Protein AF-A0A924AMS6-F1 (afdb_monomer)

Solvent-accessible surface area (backbone atoms only — not comparable to full-atom values): 10875 Å² total; per-residue (Å²): 132,87,84,86,87,83,89,81,80,93,75,84,77,82,72,80,79,76,76,78,76,74,77,78,77,77,79,70,87,72,80,85,70,83,74,60,95,78,43,66,68,59,52,52,52,50,37,70,72,77,47,61,74,66,56,48,53,51,48,51,55,50,50,58,49,48,56,52,49,52,50,50,52,54,49,51,53,47,33,52,51,30,47,59,58,54,70,73,42,93,66,91,76,76,64,60,93,51,100,47,61,60,57,20,48,37,48,31,43,54,49,52,53,51,53,52,51,54,52,50,53,51,53,52,51,52,55,49,53,51,30,61,77,67,72,46,83,76,78,78,72,83,68,65,57,64,59,57,50,50,51,50,51,53,50,51,52,51,52,32,51,52,28,48,77,71,74,42,73,75,61,90,83,127

Foldseek 3Di:
DDDDDDDDDDDPPPDPDPPDDDDPPDPPDDPPDPDDPPDPVVVLVCCVPPHDPVVSVVVVVVVVVVVVVVVVVVLVVLLVVLCVVVVPDPDDQDFDDDPDSSVSSSVSSVVVVVVVVVVVVVVVVVVVVVCVVVVHDDDDDPPPVVVVVVVVVVVLVVVLVVCVVVVHHSDPDD

Structure (mmCIF, N/CA/C/O backbone):
data_AF-A0A924AMS6-F1
#
_entry.id   AF-A0A924AMS6-F1
#
loop_
_atom_site.group_PDB
_atom_site.id
_atom_site.type_symbol
_atom_site.label_atom_id
_atom_site.label_alt_id
_atom_site.label_comp_id
_atom_site.label_asym_id
_atom_site.label_entity_id
_atom_site.label_seq_id
_atom_site.pdbx_PDB_ins_code
_atom_site.Cartn_x
_atom_site.Cartn_y
_atom_site.Cartn_z
_atom_site.occupancy
_atom_site.B_iso_or_equiv
_atom_site.auth_seq_id
_atom_site.auth_comp_id
_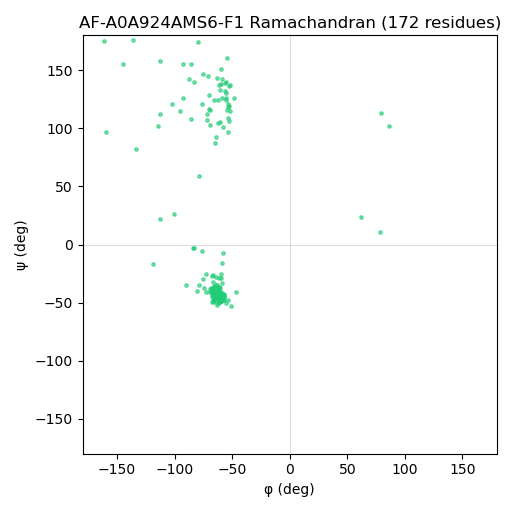atom_site.auth_asym_id
_atom_site.auth_atom_id
_atom_site.pdbx_PDB_model_num
ATOM 1 N N . TYR A 1 1 ? -85.471 -86.841 12.605 1.00 37.44 1 TYR A N 1
ATOM 2 C CA . TYR A 1 1 ? -84.231 -87.014 11.828 1.00 37.44 1 TYR A CA 1
ATOM 3 C C . TYR A 1 1 ? -83.367 -85.804 12.136 1.00 37.44 1 TYR A C 1
ATOM 5 O O . TYR A 1 1 ? -83.726 -84.721 11.713 1.00 37.44 1 TYR A O 1
ATOM 13 N N . GLY A 1 2 ? -82.494 -85.852 13.149 1.00 41.62 2 GLY A N 1
ATOM 14 C CA . GLY A 1 2 ? -81.193 -86.546 13.109 1.00 41.62 2 GLY A CA 1
ATOM 15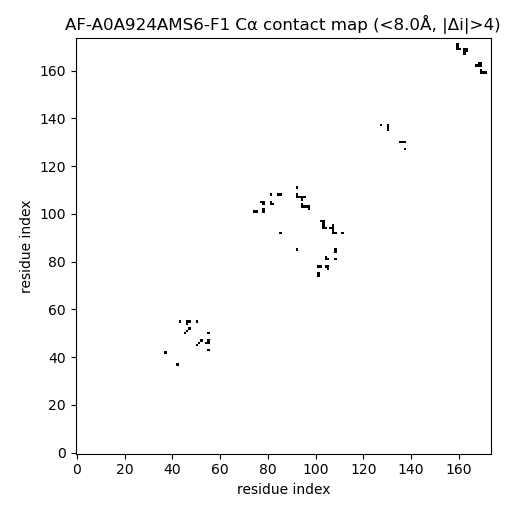 C C . GLY A 1 2 ? -80.235 -85.616 12.351 1.00 41.62 2 GLY A C 1
ATOM 16 O O . GLY A 1 2 ? -80.527 -85.317 11.208 1.00 41.62 2 GLY A O 1
ATOM 17 N N . GLU A 1 3 ? -79.188 -85.014 12.912 1.00 42.88 3 GLU A N 1
ATOM 18 C CA . GLU A 1 3 ? -78.088 -85.598 13.679 1.00 42.88 3 GLU A CA 1
ATOM 19 C C . GLU A 1 3 ? -77.340 -84.543 14.530 1.00 42.88 3 GLU A C 1
ATOM 21 O O . GLU A 1 3 ? -77.641 -83.354 14.532 1.00 42.88 3 GLU A O 1
ATOM 26 N N . ARG A 1 4 ? -76.394 -85.064 15.312 1.00 47.81 4 ARG A N 1
ATOM 27 C CA . ARG A 1 4 ? -75.643 -84.520 16.450 1.00 47.81 4 ARG A CA 1
ATOM 28 C C . ARG A 1 4 ? -74.462 -83.587 16.080 1.00 47.81 4 ARG A C 1
ATOM 30 O O . ARG A 1 4 ? -74.147 -83.435 14.906 1.00 47.81 4 ARG A O 1
ATOM 37 N N . PRO A 1 5 ? -73.813 -82.958 17.089 1.00 59.06 5 PRO A N 1
ATOM 38 C CA . PRO A 1 5 ? -73.007 -81.745 16.948 1.00 59.06 5 PRO A CA 1
ATOM 39 C C . PRO A 1 5 ? -71.514 -82.016 16.711 1.00 59.06 5 PRO A C 1
ATOM 41 O O . PRO A 1 5 ? -70.973 -83.032 17.142 1.00 59.06 5 PRO A O 1
ATOM 44 N N . SER A 1 6 ? -70.832 -81.048 16.093 1.00 56.09 6 SER A N 1
ATOM 45 C CA . SER A 1 6 ? -69.382 -81.052 15.863 1.00 56.09 6 SER A CA 1
ATOM 46 C C . SER A 1 6 ? -68.717 -79.918 16.647 1.00 56.09 6 SER A C 1
ATOM 48 O O . SER A 1 6 ? -68.733 -78.760 16.232 1.00 56.09 6 SER A O 1
ATOM 50 N N . GLN A 1 7 ? -68.109 -80.285 17.774 1.00 51.34 7 GLN A N 1
ATOM 51 C CA . GLN A 1 7 ? -67.113 -79.496 18.498 1.00 51.34 7 GLN A CA 1
ATOM 52 C C . GLN A 1 7 ? -65.878 -79.248 17.617 1.00 51.34 7 GLN A C 1
ATOM 54 O O . GLN A 1 7 ? -65.380 -80.188 17.006 1.00 51.34 7 GLN A O 1
ATOM 59 N N . ARG A 1 8 ? -65.346 -78.022 17.622 1.00 47.28 8 ARG A N 1
ATOM 60 C CA . ARG A 1 8 ? -63.925 -77.684 17.385 1.00 47.28 8 ARG A CA 1
ATOM 61 C C . ARG A 1 8 ? -63.707 -76.286 17.978 1.00 47.28 8 ARG A C 1
ATOM 63 O O . ARG A 1 8 ? -64.270 -75.322 17.482 1.00 47.28 8 ARG A O 1
ATOM 70 N N . ALA A 1 9 ? -63.204 -76.217 19.205 1.00 50.56 9 ALA A N 1
ATOM 71 C CA . ALA A 1 9 ? -61.784 -76.230 19.568 1.00 50.56 9 ALA A CA 1
ATOM 72 C C . ALA A 1 9 ? -61.195 -74.814 19.516 1.00 50.56 9 ALA A C 1
ATOM 74 O O . ALA A 1 9 ? -60.887 -74.278 18.453 1.00 50.56 9 ALA A O 1
ATOM 75 N N . ASP A 1 10 ? -61.066 -74.252 20.716 1.00 52.09 10 ASP A N 1
ATOM 76 C CA . ASP A 1 10 ? -60.328 -73.046 21.046 1.00 52.09 10 ASP A CA 1
ATOM 77 C C . ASP A 1 10 ? -58.879 -73.130 20.559 1.00 52.09 10 ASP A C 1
ATOM 79 O O . ASP A 1 10 ? -58.096 -73.961 21.015 1.00 52.09 10 ASP A O 1
ATOM 83 N N . HIS A 1 11 ? -58.490 -72.195 19.697 1.00 52.34 11 HIS A N 1
ATOM 84 C CA . HIS A 1 11 ? -57.099 -71.781 19.567 1.00 52.34 11 HIS A CA 1
ATOM 85 C C . HIS A 1 11 ? -57.040 -70.257 19.551 1.00 52.34 11 HIS A C 1
ATOM 87 O O . HIS A 1 11 ? -56.964 -69.611 18.506 1.00 52.34 11 HIS A O 1
ATOM 93 N N . ALA A 1 12 ? -57.064 -69.686 20.757 1.00 48.91 12 ALA A N 1
ATOM 94 C CA . ALA A 1 12 ? -56.583 -68.341 21.013 1.00 48.91 12 ALA A CA 1
ATOM 95 C C . ALA A 1 12 ? -55.108 -68.269 20.588 1.00 48.91 12 ALA A C 1
ATOM 97 O O . ALA A 1 12 ? -54.210 -68.766 21.269 1.00 48.91 12 ALA A O 1
ATOM 98 N N . GLN A 1 13 ? -54.860 -67.692 19.414 1.00 53.28 13 GLN A N 1
ATOM 99 C CA . GLN A 1 13 ? -53.516 -67.390 18.951 1.00 53.28 13 GLN A CA 1
ATOM 100 C C . GLN A 1 13 ? -52.941 -66.267 19.816 1.00 53.28 13 GLN A C 1
ATOM 102 O O . GLN A 1 13 ? -53.272 -65.092 19.659 1.00 53.28 13 GLN A O 1
ATOM 107 N N . ASN A 1 14 ? -52.065 -66.667 20.734 1.00 48.16 14 ASN A N 1
ATOM 108 C CA . ASN A 1 14 ? -51.117 -65.819 21.441 1.00 48.16 14 ASN A CA 1
ATOM 109 C C . ASN A 1 14 ? -50.292 -65.023 20.414 1.00 48.16 14 ASN A C 1
ATOM 111 O O . ASN A 1 14 ? -49.321 -65.529 19.849 1.00 48.16 14 ASN A O 1
ATOM 115 N N . ARG A 1 15 ? -50.685 -63.775 20.141 1.00 50.09 15 ARG A N 1
ATOM 116 C CA . ARG A 1 15 ? -49.828 -62.816 19.437 1.00 50.09 15 ARG A CA 1
ATOM 117 C C . ARG A 1 15 ? -48.781 -62.303 20.429 1.00 50.09 15 ARG A C 1
ATOM 119 O O . ARG A 1 15 ? -49.174 -61.715 21.436 1.00 50.09 15 ARG A O 1
ATOM 126 N N . PRO A 1 16 ? -47.473 -62.473 20.171 1.00 53.12 16 PRO A N 1
ATOM 127 C CA . PRO A 1 16 ? -46.460 -61.800 20.966 1.00 53.12 16 PRO A CA 1
ATOM 128 C C . PRO A 1 16 ? -46.628 -60.288 20.787 1.00 53.12 16 PRO A C 1
ATOM 130 O O . PRO A 1 16 ? -46.635 -59.774 19.666 1.00 53.12 16 PRO A O 1
ATOM 133 N N . VAL A 1 17 ? -46.797 -59.586 21.906 1.00 55.66 17 VAL A N 1
ATOM 134 C CA . VAL A 1 17 ? -46.742 -58.127 21.973 1.00 55.66 17 VAL A CA 1
ATOM 135 C C . VAL A 1 17 ? -45.344 -57.725 21.514 1.00 55.66 17 VAL A C 1
ATOM 137 O O . VAL A 1 17 ? -44.363 -57.939 22.225 1.00 55.66 17 VAL A O 1
ATOM 140 N N . VAL A 1 18 ? -45.241 -57.196 20.295 1.00 56.94 18 VAL A N 1
ATOM 141 C CA . VAL A 1 18 ? -44.021 -56.555 19.806 1.00 56.94 18 VAL A CA 1
ATOM 142 C C . VAL A 1 18 ? -43.787 -55.360 20.719 1.00 56.94 18 VAL A C 1
ATOM 144 O O . VAL A 1 18 ? -44.515 -54.370 20.652 1.00 56.94 18 VAL A O 1
ATOM 147 N N . ALA A 1 19 ? -42.816 -55.493 21.622 1.00 56.16 19 ALA A N 1
ATOM 148 C CA . ALA A 1 19 ? -42.325 -54.397 22.434 1.00 56.16 19 ALA A CA 1
ATOM 149 C C . ALA A 1 19 ? -41.967 -53.247 21.486 1.00 56.16 19 ALA A C 1
ATOM 151 O O . ALA A 1 19 ? -41.104 -53.398 20.618 1.00 56.16 19 ALA A O 1
ATOM 152 N N . GLY A 1 20 ? -42.698 -52.137 21.602 1.00 49.41 20 GLY A N 1
ATOM 153 C CA . GLY A 1 20 ? -42.474 -50.950 20.793 1.00 49.41 20 GLY A CA 1
ATOM 154 C C . GLY A 1 20 ? -41.016 -50.533 20.912 1.00 49.41 20 GLY A C 1
ATOM 155 O O . GLY A 1 20 ? -40.535 -50.250 22.009 1.00 49.41 20 GLY A O 1
ATOM 156 N N . ALA A 1 21 ? -40.308 -50.537 19.783 1.00 55.88 21 ALA A N 1
ATOM 157 C CA . ALA A 1 21 ? -38.982 -49.958 19.698 1.00 55.88 21 ALA A CA 1
ATOM 158 C C . ALA A 1 21 ? -39.074 -48.502 20.169 1.00 55.88 21 ALA A C 1
ATOM 160 O O . ALA A 1 21 ? -39.892 -47.732 19.661 1.00 55.88 21 ALA A O 1
ATOM 161 N N . ALA A 1 22 ? -38.267 -48.151 21.171 1.00 60.28 22 ALA A N 1
ATOM 162 C CA . ALA A 1 22 ? -38.152 -46.780 21.637 1.00 60.28 22 ALA A CA 1
ATOM 163 C C . ALA A 1 22 ? -37.855 -45.859 20.436 1.00 60.28 22 ALA A C 1
ATOM 165 O O . ALA A 1 22 ? -37.052 -46.239 19.575 1.00 60.28 22 ALA A O 1
ATOM 166 N N . PRO A 1 23 ? -38.492 -44.677 20.345 1.00 64.50 23 PRO A N 1
ATOM 167 C CA . PRO A 1 23 ? -38.196 -43.733 19.277 1.00 64.50 23 PRO A CA 1
ATOM 168 C C . PRO A 1 23 ? -36.690 -43.426 19.276 1.00 64.50 23 PRO A C 1
ATOM 170 O O . PRO A 1 23 ? -36.098 -43.312 20.356 1.00 64.50 23 PRO A O 1
ATOM 173 N N . PRO A 1 24 ? -36.049 -43.321 18.097 1.00 67.00 24 PRO A N 1
ATOM 174 C CA . PRO A 1 24 ? -34.634 -42.991 18.026 1.00 67.00 24 PRO A CA 1
ATOM 175 C C . PRO A 1 24 ? -34.401 -41.677 18.771 1.00 67.00 24 PRO A C 1
ATOM 177 O O . PRO A 1 24 ? -35.135 -40.708 18.570 1.00 67.00 24 PRO A O 1
ATOM 180 N N . ALA A 1 25 ? -33.404 -41.677 19.658 1.00 69.06 25 ALA A N 1
ATOM 181 C CA . ALA A 1 25 ? -33.028 -40.509 20.436 1.00 69.06 25 ALA A CA 1
ATOM 182 C C . ALA A 1 25 ? -32.903 -39.292 19.512 1.00 69.06 25 ALA A C 1
ATOM 184 O O . ALA A 1 25 ? -32.194 -39.346 18.503 1.00 69.06 25 ALA A O 1
ATOM 185 N N . THR A 1 26 ? -33.611 -38.214 19.849 1.00 66.62 26 THR A N 1
ATOM 186 C CA . THR A 1 26 ? -33.550 -36.954 19.112 1.00 66.62 26 THR A CA 1
ATOM 187 C C . THR A 1 26 ? -32.082 -36.538 19.005 1.00 66.62 26 THR A C 1
ATOM 189 O O . THR A 1 26 ? -31.443 -36.362 20.048 1.00 66.62 26 THR A O 1
ATOM 192 N N . PRO A 1 27 ? -31.507 -36.413 17.794 1.00 67.94 27 PRO A N 1
ATOM 193 C CA . PRO A 1 27 ? -30.141 -35.942 17.664 1.00 67.94 27 PRO A CA 1
ATOM 194 C C . PRO A 1 27 ? -30.067 -34.555 18.303 1.00 67.94 27 PRO A C 1
ATOM 196 O O . PRO A 1 27 ? -30.880 -33.679 18.000 1.00 67.94 27 PRO A O 1
ATOM 199 N N . GLY A 1 28 ? -29.132 -34.386 19.242 1.00 73.38 28 GLY A N 1
ATOM 200 C CA . GLY A 1 28 ? -28.900 -33.105 19.903 1.00 73.38 28 GLY A CA 1
ATOM 201 C C . GLY A 1 28 ? -28.649 -31.989 18.880 1.00 73.38 28 GLY A C 1
ATOM 202 O O . GLY A 1 28 ? -28.316 -32.278 17.726 1.00 73.38 28 GLY A O 1
ATOM 203 N N . PRO A 1 29 ? -28.812 -30.714 19.274 1.00 68.31 29 PRO A N 1
ATOM 204 C CA . PRO A 1 29 ? -28.631 -29.592 18.365 1.00 68.31 29 PRO A CA 1
ATOM 205 C C . PRO A 1 29 ? -27.250 -29.682 17.713 1.00 68.31 29 PRO A C 1
ATOM 207 O O . PRO A 1 29 ? -26.220 -29.624 18.387 1.00 68.31 29 PRO A O 1
ATOM 210 N N . LEU A 1 30 ? -27.239 -29.870 16.391 1.00 59.56 30 LEU A N 1
ATOM 211 C CA . LEU A 1 30 ? -26.004 -29.874 15.622 1.00 59.56 30 LEU A CA 1
ATOM 212 C C . LEU A 1 30 ? -25.328 -28.509 15.813 1.00 59.56 30 LEU A C 1
ATOM 214 O O . LEU A 1 30 ? -26.019 -27.485 15.796 1.00 59.56 30 LEU A O 1
ATOM 218 N N . PRO A 1 31 ? -23.997 -28.460 16.000 1.00 65.12 31 PRO A N 1
ATOM 219 C CA . PRO A 1 31 ? -23.301 -27.192 16.128 1.00 65.12 31 PRO A CA 1
ATOM 220 C C . PRO A 1 31 ? -23.608 -26.340 14.897 1.00 65.12 31 PRO A C 1
ATOM 222 O O . PRO A 1 31 ? -23.431 -26.791 13.763 1.00 65.12 31 PRO A O 1
ATOM 225 N N . PHE A 1 32 ? -24.085 -25.114 15.124 1.00 46.94 32 PHE A N 1
ATOM 2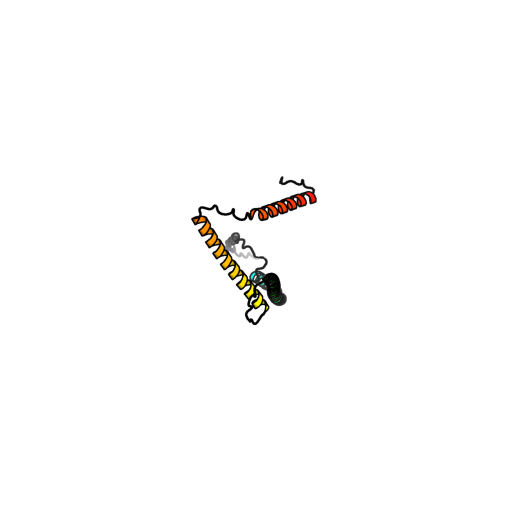26 C CA . PHE A 1 32 ? -24.366 -24.148 14.068 1.00 46.94 32 PHE A CA 1
ATOM 227 C C . PHE A 1 32 ? -23.038 -23.779 13.395 1.00 46.94 32 PHE A C 1
ATOM 229 O O . PHE A 1 32 ? -22.331 -22.853 13.796 1.00 46.94 32 PHE A O 1
ATOM 236 N N . ARG A 1 33 ? -22.637 -24.557 12.389 1.00 54.44 33 ARG A N 1
ATOM 237 C CA . ARG A 1 33 ? -21.469 -24.242 11.577 1.00 54.44 33 ARG A CA 1
ATOM 238 C C . ARG A 1 33 ? -21.867 -23.054 10.718 1.00 54.44 33 ARG A C 1
ATOM 240 O O . ARG A 1 33 ? -22.731 -23.184 9.858 1.00 54.44 33 ARG A O 1
ATOM 247 N N . ARG A 1 34 ? -21.263 -21.888 10.972 1.00 48.06 34 ARG A N 1
ATOM 248 C CA . ARG A 1 34 ? -21.404 -20.716 10.098 1.00 48.06 34 ARG A CA 1
ATOM 249 C C . ARG A 1 34 ? -21.045 -21.154 8.679 1.00 48.06 34 ARG A C 1
ATOM 251 O O . ARG A 1 34 ? -19.877 -21.414 8.394 1.00 48.06 34 ARG A O 1
ATOM 258 N N . LEU A 1 35 ? -22.052 -21.287 7.823 1.00 49.44 35 LEU A N 1
ATOM 259 C CA . LEU A 1 35 ? -21.846 -21.553 6.409 1.00 49.44 35 LEU A CA 1
ATOM 260 C C . LEU A 1 35 ? -21.270 -20.267 5.824 1.00 49.44 35 LEU A C 1
ATOM 262 O O . LEU A 1 35 ? -21.895 -19.208 5.908 1.00 49.44 35 LEU A O 1
ATOM 266 N N . ALA A 1 36 ? -20.043 -20.333 5.313 1.00 55.28 36 ALA A N 1
ATOM 267 C CA . ALA A 1 36 ? -19.522 -19.231 4.529 1.00 55.28 36 ALA A CA 1
ATOM 268 C C . ALA A 1 36 ? -20.382 -19.158 3.255 1.00 55.28 36 ALA A C 1
ATOM 270 O O . ALA A 1 36 ? -20.492 -20.174 2.567 1.00 55.28 36 ALA A O 1
ATOM 271 N N . PRO A 1 37 ? -21.000 -18.007 2.937 1.00 52.03 37 PRO A N 1
ATOM 272 C CA . PRO A 1 37 ? -21.883 -17.880 1.774 1.00 52.03 37 PRO A CA 1
ATOM 273 C C . PRO A 1 37 ? -21.184 -18.205 0.442 1.00 52.03 37 PRO A C 1
ATOM 275 O O . PRO A 1 37 ? -21.855 -18.488 -0.542 1.00 52.03 37 PRO A O 1
ATOM 278 N N . ASP A 1 38 ? -19.847 -18.237 0.441 1.00 60.62 38 ASP A N 1
ATOM 279 C CA . ASP A 1 38 ? -19.001 -18.524 -0.715 1.00 60.62 38 ASP A CA 1
ATOM 280 C C . ASP A 1 38 ? -18.228 -19.858 -0.600 1.00 60.62 38 ASP A C 1
ATOM 282 O O . ASP A 1 38 ? -17.177 -19.991 -1.223 1.00 60.62 38 ASP A O 1
ATOM 286 N N . ASP A 1 39 ? -18.660 -20.832 0.214 1.00 72.94 39 ASP A N 1
ATOM 287 C CA . ASP A 1 39 ? -17.969 -22.132 0.292 1.00 72.94 39 ASP A CA 1
ATOM 288 C C . ASP A 1 39 ? -18.220 -22.965 -0.986 1.00 72.94 39 ASP A C 1
ATOM 290 O O . ASP A 1 39 ? -19.318 -23.506 -1.166 1.00 72.94 39 ASP A O 1
ATOM 294 N N . PRO A 1 40 ? -17.219 -23.120 -1.878 1.00 69.75 40 PRO A N 1
ATOM 295 C CA . PRO A 1 40 ? -17.415 -23.808 -3.150 1.00 69.75 40 PRO A CA 1
ATOM 296 C C . PRO A 1 40 ? -17.707 -25.299 -2.955 1.00 69.75 40 PRO A C 1
ATOM 298 O O . PRO A 1 40 ? -18.378 -25.906 -3.788 1.00 69.75 40 PRO A O 1
ATOM 301 N N . THR A 1 41 ? -17.246 -25.890 -1.847 1.00 77.56 41 THR A N 1
ATOM 302 C CA . THR A 1 41 ? -17.457 -27.311 -1.549 1.00 77.56 41 THR A CA 1
ATOM 303 C C . THR A 1 41 ? -18.889 -27.582 -1.106 1.00 77.56 41 THR A C 1
ATOM 305 O O . THR A 1 41 ? -19.483 -28.587 -1.505 1.00 77.56 41 THR A O 1
ATOM 308 N N . LEU A 1 42 ? -19.477 -26.655 -0.346 1.00 78.94 42 LEU A N 1
ATOM 309 C CA . LEU A 1 42 ? -20.875 -26.714 0.064 1.00 78.94 42 LEU A CA 1
ATOM 310 C C . LEU A 1 42 ? -21.800 -26.564 -1.144 1.00 78.94 42 LEU A C 1
ATOM 312 O O . LEU A 1 42 ? -22.698 -27.383 -1.335 1.00 78.94 42 LEU A O 1
ATOM 316 N N . THR A 1 43 ? -21.544 -25.559 -1.981 1.00 76.44 43 THR A N 1
ATOM 317 C CA . THR A 1 43 ? -22.331 -25.302 -3.189 1.00 76.44 43 THR A CA 1
ATOM 318 C C . THR A 1 43 ? -22.273 -26.491 -4.144 1.00 76.44 43 THR A C 1
ATOM 320 O O . THR A 1 43 ? -23.314 -26.954 -4.602 1.00 76.44 43 THR A O 1
ATOM 323 N N . GLU A 1 44 ? -21.092 -27.072 -4.382 1.00 79.38 44 GLU A N 1
ATOM 324 C CA . GLU A 1 44 ? -20.981 -28.263 -5.231 1.00 79.38 44 GLU A CA 1
ATOM 325 C C . GLU A 1 44 ? -21.722 -29.475 -4.637 1.00 79.38 44 GLU A C 1
ATOM 327 O O . GLU A 1 44 ? -22.368 -30.229 -5.366 1.00 79.38 44 GLU A O 1
ATOM 332 N N . THR A 1 45 ? -21.668 -29.653 -3.313 1.00 83.25 45 THR A N 1
ATOM 333 C CA . THR A 1 45 ? -22.367 -30.746 -2.617 1.00 83.25 45 THR A CA 1
ATOM 334 C C . THR A 1 45 ? -23.886 -30.613 -2.733 1.00 83.25 45 THR A C 1
ATOM 336 O O . THR A 1 45 ? -24.568 -31.604 -2.996 1.00 83.25 45 THR A O 1
ATOM 339 N N . LEU A 1 46 ? -24.418 -29.397 -2.586 1.00 82.19 46 LEU A N 1
ATOM 340 C CA . LEU A 1 46 ? -25.847 -29.119 -2.743 1.00 82.19 46 LEU A CA 1
ATOM 341 C C . LEU A 1 46 ? -26.304 -29.333 -4.188 1.00 82.19 46 LEU A C 1
ATOM 343 O O . LEU A 1 46 ? -27.292 -30.030 -4.414 1.00 82.19 46 LEU A O 1
ATOM 347 N N . LEU A 1 47 ? -25.545 -28.823 -5.162 1.00 83.50 47 LEU A N 1
ATOM 348 C CA . LEU A 1 47 ? -25.857 -28.997 -6.581 1.00 83.50 47 LEU A CA 1
ATOM 349 C C . LEU A 1 47 ? -25.864 -30.474 -6.987 1.00 83.50 47 LEU A C 1
ATOM 351 O O . LEU A 1 47 ? -26.772 -30.913 -7.679 1.00 83.50 47 LEU A O 1
ATOM 355 N N . ARG A 1 48 ? -24.916 -31.283 -6.498 1.00 83.88 48 ARG A N 1
ATOM 356 C CA . ARG A 1 48 ? -24.912 -32.737 -6.752 1.00 83.88 48 ARG A CA 1
ATOM 357 C C . ARG A 1 48 ? -26.117 -33.467 -6.161 1.00 83.88 48 ARG A C 1
ATOM 359 O O . ARG A 1 48 ? -26.452 -34.547 -6.638 1.00 83.88 48 ARG A O 1
ATOM 366 N N . ARG A 1 49 ? -26.696 -32.950 -5.074 1.00 86.56 49 ARG A N 1
ATOM 367 C CA . ARG A 1 49 ? -27.764 -33.630 -4.333 1.00 86.56 49 ARG A CA 1
ATOM 368 C C . ARG A 1 49 ? -29.158 -33.274 -4.837 1.00 86.56 49 ARG A C 1
ATOM 370 O O . ARG A 1 49 ? -30.031 -34.136 -4.773 1.00 86.56 49 ARG A O 1
ATOM 377 N N . PHE A 1 50 ? -29.361 -32.035 -5.273 1.00 87.69 50 PHE A N 1
ATOM 378 C CA . PHE A 1 50 ? -30.693 -31.489 -5.540 1.00 87.69 50 PHE A CA 1
ATOM 379 C C . PHE A 1 50 ? -30.922 -31.059 -6.988 1.00 87.69 50 PHE A C 1
ATOM 381 O O . PHE A 1 50 ? -32.076 -30.909 -7.374 1.00 87.69 50 PHE A O 1
ATOM 388 N N . GLU A 1 51 ? -29.868 -30.891 -7.786 1.00 87.12 51 GLU A N 1
ATOM 389 C CA . GLU A 1 51 ? -29.984 -30.407 -9.161 1.00 87.12 51 GLU A CA 1
ATOM 390 C C . GLU A 1 51 ? -29.602 -31.483 -10.192 1.00 87.12 51 GLU A C 1
ATOM 392 O O . GLU A 1 51 ? -28.852 -32.416 -9.881 1.00 87.12 51 GLU A O 1
ATOM 397 N N . PRO A 1 52 ? -30.078 -31.354 -11.444 1.00 87.31 52 PRO A N 1
ATOM 398 C CA . PRO A 1 52 ? -29.651 -32.201 -12.549 1.00 87.31 52 PRO A CA 1
ATOM 399 C C . PRO A 1 52 ? -28.136 -32.108 -12.815 1.00 87.31 52 PRO A C 1
ATOM 401 O O . PRO A 1 52 ? -27.516 -31.058 -12.594 1.00 87.31 52 PRO A O 1
ATOM 404 N N . PRO A 1 53 ? -27.507 -33.179 -13.332 1.00 83.50 53 PRO A N 1
ATOM 405 C CA . PRO A 1 53 ? -26.069 -33.207 -13.604 1.00 83.50 53 PRO A CA 1
ATOM 406 C C . PRO A 1 53 ? -25.610 -32.135 -14.611 1.00 83.50 53 PRO A C 1
ATOM 408 O O . PRO A 1 53 ? -24.460 -31.692 -14.554 1.00 83.50 53 PRO A O 1
ATOM 411 N N . GLU A 1 54 ? -26.493 -31.665 -15.491 1.00 81.94 54 GLU A N 1
ATOM 412 C CA . GLU A 1 54 ? -26.244 -30.576 -16.440 1.00 81.94 54 GLU A CA 1
ATOM 413 C C . GLU A 1 54 ? -26.010 -29.237 -15.719 1.00 81.94 54 GLU A C 1
ATOM 415 O O . GLU A 1 54 ? -25.096 -28.483 -16.070 1.00 81.94 54 GLU A O 1
ATOM 420 N N . THR A 1 55 ? -26.762 -28.970 -14.646 1.00 79.00 55 THR A N 1
ATOM 421 C CA . THR A 1 55 ? -26.628 -27.762 -13.816 1.00 79.00 55 THR A CA 1
ATOM 422 C C . THR A 1 55 ? -25.259 -27.703 -13.138 1.00 79.00 55 THR A C 1
ATOM 424 O O . THR A 1 55 ? -24.653 -26.634 -13.035 1.00 79.00 55 THR A O 1
ATOM 427 N N . LEU A 1 56 ? -24.706 -28.855 -12.742 1.00 78.00 56 LEU A N 1
ATOM 428 C CA . LEU A 1 56 ? -23.359 -28.945 -12.172 1.00 78.00 56 LEU A CA 1
ATOM 429 C C . LEU A 1 56 ? -22.270 -28.603 -13.201 1.00 78.00 56 LEU A C 1
ATOM 431 O O . LEU A 1 56 ? -21.282 -27.949 -12.861 1.00 78.00 56 LEU A O 1
ATOM 435 N N . GLN A 1 57 ? -22.432 -29.025 -14.458 1.00 76.44 57 GLN A N 1
ATOM 436 C CA . GLN A 1 57 ? -21.494 -28.672 -15.529 1.00 76.44 57 GLN A CA 1
ATOM 437 C C . GLN A 1 57 ? -21.538 -27.172 -15.832 1.00 76.44 57 GLN A C 1
ATOM 439 O O . GLN A 1 57 ? -20.487 -26.538 -15.959 1.00 76.44 57 GLN A O 1
ATOM 444 N N . TYR A 1 58 ? -22.739 -26.591 -15.864 1.00 77.25 58 TYR A N 1
ATOM 445 C CA . TYR A 1 58 ? -22.929 -25.154 -16.036 1.00 77.25 58 TYR A CA 1
ATOM 446 C C . TYR A 1 58 ? -22.318 -24.346 -14.880 1.00 77.25 58 TYR A C 1
ATOM 448 O O . TYR A 1 58 ? -21.568 -23.396 -15.114 1.00 77.25 58 TYR A O 1
ATOM 456 N N . TYR A 1 59 ? -22.541 -24.774 -13.633 1.00 75.50 59 TYR A N 1
ATOM 457 C CA . TYR A 1 59 ? -21.915 -24.180 -12.450 1.00 75.50 59 TYR A CA 1
ATOM 458 C C . TYR A 1 59 ? -20.387 -24.234 -12.524 1.00 75.50 59 TYR A C 1
ATOM 460 O O . TYR A 1 59 ? -19.730 -23.214 -12.336 1.00 75.50 59 TYR A O 1
ATOM 468 N N . ARG A 1 60 ? -19.806 -25.390 -12.870 1.00 76.06 60 ARG A N 1
ATOM 469 C CA . ARG A 1 60 ? -18.350 -25.533 -13.034 1.00 76.06 60 ARG A CA 1
ATOM 470 C C . ARG A 1 60 ? -17.801 -24.602 -14.110 1.00 76.06 60 ARG A C 1
ATOM 472 O O . ARG A 1 60 ? -16.753 -24.000 -13.895 1.00 76.06 60 ARG A O 1
ATOM 479 N N . ALA A 1 61 ? -18.498 -24.451 -15.236 1.00 72.06 61 ALA A N 1
ATOM 480 C CA . ALA A 1 61 ? -18.103 -23.540 -16.309 1.00 72.06 61 ALA A CA 1
ATOM 481 C C . ALA A 1 61 ? -18.154 -22.063 -15.869 1.00 72.06 61 ALA A C 1
ATOM 483 O O . ALA A 1 61 ? -17.229 -21.294 -16.151 1.00 72.06 61 ALA A O 1
ATOM 484 N N . LEU A 1 62 ? -19.191 -21.670 -15.122 1.00 68.31 62 LEU A N 1
ATOM 485 C CA . LEU A 1 62 ? -19.318 -20.326 -14.556 1.00 68.31 62 LEU A CA 1
ATOM 486 C C . LEU A 1 62 ? -18.296 -20.050 -13.448 1.00 68.31 62 LEU A C 1
ATOM 488 O O . LEU A 1 62 ? -17.709 -18.967 -13.416 1.00 68.31 62 LEU A O 1
ATOM 492 N N . ASP A 1 63 ? -18.030 -21.006 -12.563 1.00 65.31 63 ASP A N 1
ATOM 493 C CA . ASP A 1 63 ? -17.054 -20.858 -11.480 1.00 65.31 63 ASP A CA 1
ATOM 494 C C . ASP A 1 63 ? -15.616 -20.772 -12.032 1.00 65.31 63 ASP A C 1
ATOM 496 O O . ASP A 1 63 ? -14.830 -19.898 -11.648 1.00 65.31 63 ASP A O 1
ATOM 500 N N . TYR A 1 64 ? -15.292 -21.551 -13.073 1.00 54.72 64 TYR A N 1
ATOM 501 C CA . TYR A 1 64 ? -14.041 -21.396 -13.832 1.00 54.72 64 TYR A CA 1
ATOM 502 C C . TYR A 1 64 ? -13.911 -20.009 -14.485 1.00 54.72 64 TYR A C 1
ATOM 504 O O . TYR A 1 64 ? -12.820 -19.428 -14.528 1.00 54.72 64 TYR A O 1
ATOM 512 N N . GLY A 1 65 ? -15.020 -19.455 -14.986 1.00 52.97 65 GLY A N 1
ATOM 513 C CA . GLY A 1 65 ? -15.062 -18.121 -15.586 1.00 52.97 65 GLY A CA 1
ATOM 514 C C . GLY A 1 65 ? -14.943 -16.989 -14.560 1.00 52.97 65 GLY A C 1
ATOM 515 O O . GLY A 1 65 ? -14.230 -16.008 -14.790 1.00 52.97 65 GLY A O 1
ATOM 516 N N . THR A 1 66 ? -15.598 -17.116 -13.405 1.00 54.31 66 THR A N 1
ATOM 517 C CA . THR A 1 66 ? -15.628 -16.082 -12.360 1.00 54.31 66 THR A CA 1
ATOM 518 C C . THR A 1 66 ? -14.361 -16.064 -11.514 1.00 54.31 66 THR A C 1
ATOM 520 O O . THR A 1 66 ? -13.894 -14.980 -11.174 1.00 54.31 66 THR A O 1
ATOM 523 N N . THR A 1 67 ? -13.731 -17.205 -11.228 1.00 55.78 67 THR A N 1
ATOM 524 C CA . THR A 1 67 ? -12.442 -17.253 -10.513 1.00 55.78 67 THR A CA 1
ATOM 525 C C . THR A 1 67 ? -11.311 -16.638 -11.338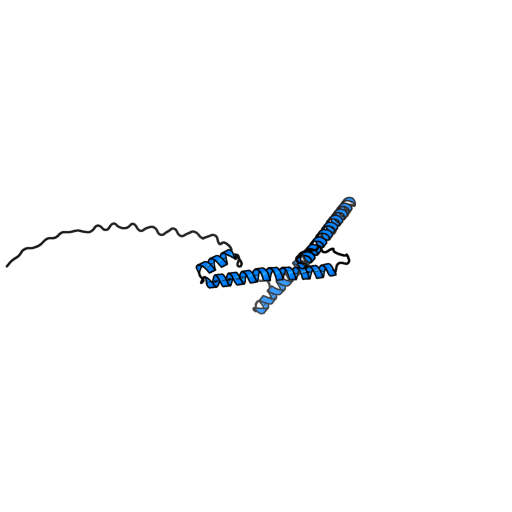 1.00 55.78 67 THR A C 1
ATOM 527 O O . THR A 1 67 ? -10.529 -15.840 -10.808 1.00 55.78 67 THR A O 1
ATOM 530 N N . LYS A 1 68 ? -11.256 -16.909 -12.651 1.00 51.56 68 LYS A N 1
ATOM 531 C CA . LYS A 1 68 ? -10.318 -16.238 -13.566 1.00 51.56 68 LYS A CA 1
ATOM 532 C C . LYS A 1 68 ? -10.649 -14.752 -13.729 1.00 51.56 68 LYS A C 1
ATOM 534 O O . LYS A 1 68 ? -9.748 -13.930 -13.582 1.00 51.56 68 LYS A O 1
ATOM 539 N N . ARG A 1 69 ? -11.920 -14.370 -13.925 1.00 52.84 69 ARG A N 1
ATOM 540 C CA . ARG A 1 69 ? -12.325 -12.947 -14.004 1.00 52.84 69 ARG A CA 1
ATOM 541 C C . ARG A 1 69 ? -12.035 -12.171 -12.715 1.00 52.84 69 ARG A C 1
ATOM 543 O O . ARG A 1 69 ? -11.510 -11.066 -12.793 1.00 52.84 69 ARG A O 1
ATOM 550 N N . LYS A 1 70 ? -12.294 -12.743 -11.532 1.00 56.50 70 LYS A N 1
ATOM 551 C CA . LYS A 1 70 ? -11.978 -12.131 -10.225 1.00 56.50 70 LYS A CA 1
ATOM 552 C C . LYS A 1 70 ? -10.466 -11.970 -10.033 1.00 56.50 70 LYS A C 1
ATOM 554 O O . LYS A 1 70 ? -10.029 -10.933 -9.535 1.00 56.50 70 LYS A O 1
ATOM 559 N N . LYS A 1 71 ? -9.652 -12.955 -10.441 1.00 56.47 71 LYS A N 1
ATOM 560 C CA . LYS A 1 71 ? -8.180 -12.848 -10.409 1.00 56.47 71 LYS A CA 1
ATOM 561 C C . LYS A 1 71 ? -7.668 -11.774 -11.371 1.00 56.47 71 LYS A C 1
ATOM 563 O O . LYS A 1 71 ? -6.875 -10.937 -10.946 1.00 56.47 71 LYS A O 1
ATOM 568 N N . HIS A 1 72 ? -8.171 -11.735 -12.605 1.00 58.09 72 HIS A N 1
ATOM 569 C CA . HIS A 1 72 ? -7.803 -10.705 -13.579 1.00 58.09 72 HIS A CA 1
ATOM 570 C C . HIS A 1 72 ? -8.245 -9.304 -13.141 1.00 58.09 72 HIS A C 1
ATOM 572 O O . HIS A 1 72 ? -7.439 -8.387 -13.211 1.00 58.09 72 HIS A O 1
ATOM 578 N N . GLY A 1 73 ? -9.450 -9.132 -12.589 1.00 66.25 73 GLY A N 1
ATOM 579 C CA . GLY A 1 73 ? -9.901 -7.841 -12.056 1.00 66.25 73 GLY A CA 1
ATOM 580 C C . GLY A 1 73 ? -9.037 -7.338 -10.893 1.00 66.25 73 GLY A C 1
ATOM 581 O O . GLY A 1 73 ? -8.637 -6.173 -10.869 1.00 66.25 73 GLY A O 1
ATOM 582 N N . LYS A 1 74 ? -8.664 -8.227 -9.959 1.00 69.38 74 LYS A N 1
ATOM 583 C CA . LYS A 1 74 ? -7.744 -7.891 -8.857 1.00 69.38 74 LYS A CA 1
ATOM 584 C C . LYS A 1 74 ? -6.333 -7.571 -9.353 1.00 69.38 74 LYS A C 1
ATOM 586 O O . LYS A 1 74 ? -5.704 -6.662 -8.813 1.00 69.38 74 LYS A O 1
ATOM 591 N N . LEU A 1 75 ? -5.828 -8.301 -10.350 1.00 73.38 75 LEU A N 1
ATOM 592 C CA . LEU A 1 75 ? -4.526 -8.020 -10.955 1.00 73.38 75 LEU A CA 1
ATOM 593 C C . LEU A 1 75 ? -4.550 -6.668 -11.677 1.00 73.38 75 LEU A C 1
ATOM 595 O O . LEU A 1 75 ? -3.686 -5.847 -11.403 1.00 73.38 75 LEU A O 1
ATOM 599 N N . SER A 1 76 ? -5.572 -6.383 -12.487 1.00 78.50 76 SER A N 1
ATOM 600 C CA . SER A 1 76 ? -5.721 -5.098 -13.179 1.00 78.50 76 SER A CA 1
ATOM 601 C C . SER A 1 76 ? -5.774 -3.914 -12.214 1.00 78.50 76 SER A C 1
ATOM 603 O O . SER A 1 76 ? -5.063 -2.936 -12.421 1.00 78.50 76 SER A O 1
ATOM 605 N N . HIS A 1 77 ? -6.540 -4.011 -11.121 1.00 83.38 77 HIS A N 1
ATOM 606 C CA . HIS A 1 77 ? -6.565 -2.956 -10.103 1.00 83.38 77 HIS A CA 1
ATOM 607 C C . HIS A 1 77 ? -5.189 -2.748 -9.448 1.00 83.38 77 HIS A C 1
ATOM 609 O O . HIS A 1 77 ? -4.748 -1.614 -9.270 1.00 83.38 77 HIS A O 1
ATOM 615 N N . ARG A 1 78 ? -4.482 -3.838 -9.119 1.00 86.62 78 ARG A N 1
ATOM 616 C CA . ARG A 1 78 ? -3.140 -3.773 -8.520 1.00 86.62 78 ARG A CA 1
ATOM 617 C C . ARG A 1 78 ? -2.096 -3.205 -9.474 1.00 86.62 78 ARG A C 1
ATOM 619 O O . ARG A 1 78 ? -1.226 -2.481 -9.015 1.00 86.62 78 ARG A O 1
ATOM 626 N N . VAL A 1 79 ? -2.175 -3.539 -10.759 1.00 89.75 79 VAL A N 1
ATOM 627 C CA . VAL A 1 79 ? -1.288 -2.995 -11.794 1.00 89.75 79 VAL A CA 1
ATOM 628 C C . VAL A 1 79 ? -1.534 -1.506 -11.947 1.00 89.75 79 VAL A C 1
ATOM 630 O O . VAL A 1 79 ? -0.577 -0.750 -11.890 1.00 89.75 79 VAL A O 1
ATOM 633 N N . ARG A 1 80 ? -2.800 -1.079 -12.060 1.00 88.56 80 ARG A N 1
ATOM 634 C CA . ARG A 1 80 ? -3.142 0.343 -12.165 1.00 88.56 80 ARG A CA 1
ATOM 635 C C . ARG A 1 80 ? -2.572 1.135 -10.989 1.00 88.56 80 ARG A C 1
ATOM 637 O O . ARG A 1 80 ? -1.842 2.087 -11.209 1.00 88.56 80 ARG A O 1
ATOM 644 N N . ARG A 1 81 ? -2.817 0.671 -9.760 1.00 91.31 81 ARG A N 1
ATOM 645 C CA . ARG A 1 81 ? -2.267 1.302 -8.553 1.00 91.31 81 ARG A CA 1
ATOM 646 C C . ARG A 1 81 ? -0.736 1.312 -8.542 1.00 91.31 81 ARG A C 1
ATOM 648 O O . ARG A 1 81 ? -0.139 2.302 -8.155 1.00 91.31 81 ARG A O 1
ATOM 655 N N . ALA A 1 82 ? -0.102 0.212 -8.949 1.00 94.06 82 ALA A N 1
ATOM 656 C CA . ALA A 1 82 ? 1.353 0.139 -9.019 1.00 94.06 82 ALA A CA 1
ATOM 657 C C . ALA A 1 82 ? 1.927 1.142 -10.027 1.00 94.06 82 ALA A C 1
ATOM 659 O O . ALA A 1 82 ? 2.954 1.737 -9.741 1.00 94.06 82 ALA A O 1
ATOM 660 N N . VAL A 1 83 ? 1.275 1.338 -11.177 1.00 93.50 83 VAL A N 1
ATOM 661 C CA . VAL A 1 83 ? 1.683 2.338 -12.174 1.00 93.50 83 VAL A CA 1
ATOM 662 C C . VAL A 1 83 ? 1.481 3.752 -11.637 1.00 93.50 83 VAL A C 1
ATOM 664 O O . VAL A 1 83 ? 2.437 4.511 -11.661 1.00 93.50 83 VAL A O 1
ATOM 667 N N . GLU A 1 84 ? 0.301 4.071 -11.094 1.00 94.31 84 GLU A N 1
ATOM 668 C CA . GLU A 1 84 ? 0.002 5.382 -10.486 1.00 94.31 84 GLU A CA 1
ATOM 669 C C . GLU A 1 84 ? 1.042 5.749 -9.410 1.00 94.31 84 GLU A C 1
ATOM 671 O O . GLU A 1 84 ? 1.609 6.839 -9.422 1.00 94.31 84 GLU A O 1
ATOM 676 N N . ASP A 1 85 ? 1.346 4.812 -8.506 1.00 94.69 85 ASP A N 1
ATOM 677 C CA . ASP A 1 85 ? 2.329 5.033 -7.447 1.00 94.69 85 ASP A CA 1
ATOM 678 C C . ASP A 1 85 ? 3.763 5.144 -7.995 1.00 94.69 85 ASP A C 1
ATOM 680 O O . ASP A 1 85 ? 4.545 5.916 -7.453 1.00 94.69 85 ASP A O 1
ATOM 684 N N . LEU A 1 86 ? 4.140 4.361 -9.017 1.00 93.75 86 LEU A N 1
ATOM 685 C CA . LEU A 1 86 ? 5.486 4.395 -9.610 1.00 93.75 86 LEU A CA 1
ATOM 686 C C . LEU A 1 86 ? 5.713 5.625 -10.497 1.00 93.75 86 LEU A C 1
ATOM 688 O O . LEU A 1 86 ? 6.843 6.085 -10.590 1.00 93.75 86 LEU A O 1
ATOM 692 N N . GLU A 1 87 ? 4.672 6.159 -11.130 1.00 95.50 87 GLU A N 1
ATOM 693 C CA . GLU A 1 87 ? 4.737 7.393 -11.923 1.00 95.50 87 GLU A CA 1
ATOM 694 C C . GLU A 1 87 ? 5.016 8.616 -11.040 1.00 95.50 87 GLU A C 1
ATOM 696 O O . GLU A 1 87 ? 5.718 9.536 -11.449 1.00 95.50 87 GLU A O 1
ATOM 701 N N . ALA A 1 88 ? 4.526 8.600 -9.798 1.00 94.50 88 ALA A N 1
ATOM 702 C CA . ALA A 1 88 ? 4.789 9.647 -8.814 1.00 94.50 88 ALA A CA 1
ATOM 703 C C . ALA A 1 88 ? 6.199 9.579 -8.191 1.00 94.50 88 ALA A C 1
ATOM 705 O O . ALA A 1 88 ? 6.555 10.438 -7.382 1.00 94.50 88 ALA A O 1
ATOM 706 N N . VAL A 1 89 ? 6.992 8.551 -8.505 1.00 94.69 89 VAL A N 1
ATOM 707 C CA . VAL A 1 89 ? 8.335 8.358 -7.949 1.00 94.69 89 VAL A CA 1
ATOM 708 C C . VAL A 1 89 ? 9.371 8.995 -8.875 1.00 94.69 89 VAL A C 1
ATOM 710 O O . VAL A 1 89 ? 9.452 8.671 -10.053 1.00 94.69 89 VAL A O 1
ATOM 713 N N . GLU A 1 90 ? 10.211 9.873 -8.325 1.00 94.56 90 GLU A N 1
ATOM 714 C CA . GLU A 1 90 ? 11.274 10.557 -9.084 1.00 94.56 90 GLU A CA 1
ATOM 715 C C . GLU A 1 90 ? 12.451 9.632 -9.452 1.00 94.56 90 GLU A C 1
ATOM 717 O O . GLU A 1 90 ? 13.179 9.879 -10.412 1.00 94.56 90 GLU A O 1
ATOM 722 N N . GLU A 1 91 ? 12.668 8.564 -8.680 1.00 93.56 91 GLU A N 1
ATOM 723 C CA . GLU A 1 91 ? 13.765 7.610 -8.869 1.00 93.56 91 GLU A CA 1
ATOM 724 C C . GLU A 1 91 ? 13.399 6.470 -9.835 1.00 93.56 91 GLU A C 1
ATOM 726 O O . GLU A 1 91 ? 12.291 5.935 -9.828 1.00 93.56 91 GLU A O 1
ATOM 731 N N . LEU A 1 92 ? 14.366 6.042 -10.653 1.00 93.94 92 LEU A N 1
ATOM 732 C CA . LEU A 1 92 ? 14.163 4.935 -11.588 1.00 93.94 92 LEU A CA 1
ATOM 733 C C . LEU A 1 92 ? 14.019 3.604 -10.836 1.00 93.94 92 LEU A C 1
ATOM 735 O O . LEU A 1 92 ? 14.969 3.116 -10.221 1.00 93.94 92 LEU A O 1
ATOM 739 N N . VAL A 1 93 ? 12.841 2.979 -10.937 1.00 95.88 93 VAL A N 1
ATOM 740 C CA . VAL A 1 93 ? 12.567 1.665 -10.338 1.00 95.88 93 VAL A CA 1
ATOM 741 C C . VAL A 1 93 ? 12.782 0.554 -11.376 1.00 95.88 93 VAL A C 1
ATOM 743 O O . VAL A 1 93 ? 12.026 0.468 -12.346 1.00 95.88 93 VAL A O 1
ATOM 746 N N . PRO A 1 94 ? 13.774 -0.339 -11.196 1.00 94.94 94 PRO A N 1
ATOM 747 C CA . PRO A 1 94 ? 14.045 -1.395 -12.163 1.00 94.94 94 PRO A CA 1
ATOM 748 C C . PRO A 1 94 ? 12.934 -2.454 -12.165 1.00 94.94 94 PRO A C 1
ATOM 750 O O . PRO A 1 94 ? 12.602 -3.041 -11.131 1.00 94.94 94 PRO A O 1
ATOM 753 N N . ILE A 1 95 ? 12.403 -2.754 -13.352 1.00 93.19 95 ILE A N 1
ATOM 754 C CA . ILE A 1 95 ? 11.403 -3.806 -13.566 1.00 93.19 95 ILE A CA 1
ATOM 755 C C . ILE A 1 95 ? 12.100 -5.026 -14.171 1.00 93.19 95 ILE A C 1
ATOM 757 O O . ILE A 1 95 ? 12.712 -4.948 -15.234 1.00 93.19 95 ILE A O 1
ATOM 761 N N . ARG A 1 96 ? 12.029 -6.170 -13.483 1.00 91.62 96 ARG A N 1
ATOM 762 C CA . ARG A 1 96 ? 12.637 -7.423 -13.959 1.00 91.62 96 ARG A CA 1
ATOM 763 C C . ARG A 1 96 ? 11.804 -8.036 -15.080 1.00 91.62 96 ARG A C 1
ATOM 765 O O . ARG A 1 96 ? 10.579 -7.969 -15.041 1.00 91.62 96 ARG A O 1
ATOM 772 N N . ALA A 1 97 ? 12.462 -8.696 -16.029 1.00 89.19 97 ALA A N 1
ATOM 773 C CA . ALA A 1 97 ? 11.770 -9.473 -17.051 1.00 89.19 97 ALA A CA 1
ATOM 774 C C . ALA A 1 97 ? 10.932 -10.593 -16.405 1.00 89.19 97 ALA A C 1
ATOM 776 O O . ALA A 1 97 ? 11.423 -11.324 -15.542 1.00 89.19 97 ALA A O 1
ATOM 777 N N . ALA A 1 98 ? 9.676 -10.725 -16.832 1.00 86.25 98 ALA A N 1
ATOM 778 C CA . ALA A 1 98 ? 8.776 -11.798 -16.424 1.00 86.25 98 ALA A CA 1
ATOM 779 C C . ALA A 1 98 ? 7.872 -12.205 -17.601 1.00 86.25 98 ALA A C 1
ATOM 781 O O . ALA A 1 98 ? 7.618 -11.370 -18.473 1.00 86.25 98 ALA A O 1
ATOM 782 N N . PRO A 1 99 ? 7.345 -13.444 -17.618 1.00 85.94 99 PRO A N 1
ATOM 783 C CA . PRO A 1 99 ? 6.400 -13.884 -18.647 1.00 85.94 99 PRO A CA 1
ATOM 784 C C . PRO A 1 99 ? 5.124 -13.029 -18.715 1.00 85.94 99 PRO A C 1
ATOM 786 O O . PRO A 1 99 ? 4.586 -12.819 -19.798 1.00 85.94 99 PRO A O 1
ATOM 789 N N . ASP A 1 100 ? 4.661 -12.505 -17.573 1.00 84.88 100 ASP A N 1
ATOM 790 C CA . ASP A 1 100 ? 3.605 -11.492 -17.507 1.00 84.88 100 ASP A CA 1
ATOM 791 C C . ASP A 1 100 ? 4.182 -10.165 -16.990 1.00 84.88 100 ASP A C 1
ATOM 793 O O . ASP A 1 100 ? 4.554 -10.028 -15.820 1.00 84.88 100 ASP A O 1
ATOM 797 N N . TRP A 1 101 ? 4.227 -9.159 -17.866 1.00 87.25 101 TRP A N 1
ATOM 798 C CA . TRP A 1 101 ? 4.724 -7.821 -17.536 1.00 87.25 101 TRP A CA 1
ATOM 799 C C . TRP A 1 101 ? 3.929 -7.165 -16.399 1.00 87.25 101 TRP A C 1
ATOM 801 O O . TRP A 1 101 ? 4.478 -6.377 -15.630 1.00 87.25 101 TRP A O 1
ATOM 811 N N . ARG A 1 102 ? 2.644 -7.509 -16.240 1.00 87.31 102 ARG A N 1
ATOM 812 C CA . ARG A 1 102 ? 1.793 -6.974 -15.169 1.00 87.31 102 ARG A CA 1
ATOM 813 C C . ARG A 1 102 ? 2.285 -7.419 -13.803 1.00 87.31 102 ARG A C 1
ATOM 815 O O . ARG A 1 102 ? 2.334 -6.628 -12.860 1.00 87.31 102 ARG A O 1
ATOM 822 N N . GLU A 1 103 ? 2.666 -8.687 -13.696 1.00 87.44 103 GLU A N 1
ATOM 823 C CA . GLU A 1 103 ? 3.246 -9.230 -12.474 1.00 87.44 103 GLU A CA 1
ATOM 824 C C . GLU A 1 103 ? 4.611 -8.603 -12.190 1.00 87.44 103 GLU A C 1
ATOM 826 O O . GLU A 1 103 ? 4.889 -8.279 -11.034 1.00 87.44 103 GLU A O 1
ATOM 831 N N . ALA A 1 104 ? 5.413 -8.341 -13.228 1.00 88.25 104 ALA A N 1
ATOM 832 C CA . ALA A 1 104 ? 6.694 -7.650 -13.095 1.00 88.25 104 ALA A CA 1
ATOM 833 C C . ALA A 1 104 ? 6.549 -6.232 -12.523 1.00 88.25 104 ALA A C 1
ATOM 835 O O . ALA A 1 104 ? 7.243 -5.892 -11.564 1.00 88.25 104 ALA A O 1
ATOM 836 N N . VAL A 1 105 ? 5.615 -5.426 -13.046 1.00 90.50 105 VAL A N 1
ATOM 837 C CA . VAL A 1 105 ? 5.336 -4.064 -12.546 1.00 90.50 105 VAL A CA 1
ATOM 838 C C . VAL A 1 105 ? 4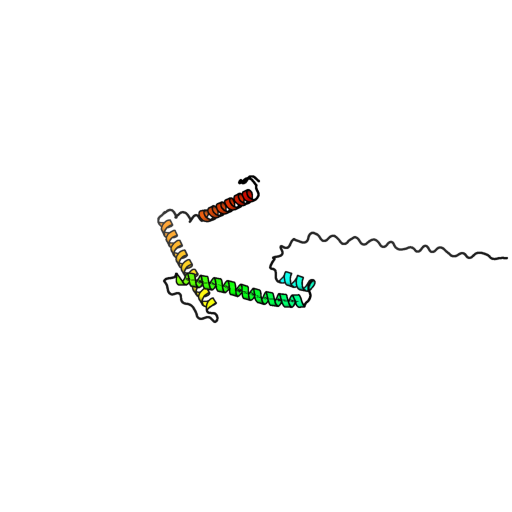.920 -4.104 -11.076 1.00 90.50 105 VAL A C 1
ATOM 840 O O . VAL A 1 105 ? 5.467 -3.391 -10.235 1.00 90.50 105 VAL A O 1
ATOM 843 N N . VAL A 1 106 ? 3.985 -4.992 -10.727 1.00 93.25 106 VAL A N 1
ATOM 844 C CA . VAL A 1 106 ? 3.501 -5.125 -9.346 1.00 93.25 106 VAL A CA 1
ATOM 845 C C . VAL A 1 106 ? 4.603 -5.628 -8.408 1.00 93.25 106 VAL A C 1
ATOM 847 O O . VAL A 1 106 ? 4.652 -5.224 -7.243 1.00 93.25 106 VAL A O 1
ATOM 850 N N . ALA A 1 107 ? 5.485 -6.509 -8.881 1.00 94.81 107 ALA A N 1
ATOM 851 C CA . ALA A 1 107 ? 6.632 -6.980 -8.115 1.00 94.81 107 ALA A CA 1
ATOM 852 C C . ALA A 1 107 ? 7.658 -5.861 -7.878 1.00 94.81 107 ALA A C 1
ATOM 854 O O . ALA A 1 107 ? 8.124 -5.716 -6.745 1.00 94.81 107 ALA A O 1
ATOM 855 N N . ALA A 1 108 ? 7.955 -5.052 -8.898 1.00 96.50 108 ALA A N 1
ATOM 856 C CA . ALA A 1 108 ? 8.849 -3.900 -8.803 1.00 96.50 108 ALA A CA 1
ATOM 857 C C . ALA A 1 108 ? 8.319 -2.858 -7.807 1.00 96.50 108 ALA A C 1
ATOM 859 O O . ALA A 1 108 ? 9.019 -2.502 -6.861 1.00 96.50 108 ALA A O 1
ATOM 860 N N . TRP A 1 109 ? 7.042 -2.479 -7.919 1.00 97.19 109 TRP A N 1
ATOM 861 C CA . TRP A 1 109 ? 6.380 -1.579 -6.968 1.00 97.19 109 TRP A CA 1
ATOM 862 C C . TRP A 1 109 ? 6.435 -2.100 -5.524 1.00 97.19 109 TRP A C 1
ATOM 864 O O . TRP A 1 109 ? 6.790 -1.378 -4.595 1.00 97.19 109 TRP A O 1
ATOM 874 N N . ARG A 1 110 ? 6.161 -3.392 -5.307 1.00 96.62 110 ARG A N 1
ATOM 875 C CA . ARG A 1 110 ? 6.262 -4.006 -3.969 1.00 96.62 110 ARG A CA 1
ATOM 876 C C . ARG A 1 110 ? 7.685 -4.039 -3.431 1.00 96.62 110 ARG A C 1
ATOM 878 O O . ARG A 1 110 ? 7.885 -3.942 -2.221 1.00 96.62 110 ARG A O 1
ATOM 885 N N . HIS A 1 111 ? 8.667 -4.267 -4.294 1.00 96.56 111 HIS A N 1
ATOM 886 C CA . HIS A 1 111 ? 10.070 -4.214 -3.910 1.00 96.56 111 HIS A CA 1
ATOM 887 C C . HIS A 1 111 ? 10.437 -2.805 -3.447 1.00 96.56 111 HIS A C 1
ATOM 889 O O . HIS A 1 111 ? 10.877 -2.644 -2.313 1.00 96.56 111 HIS A O 1
ATOM 895 N N . TYR A 1 112 ? 10.125 -1.809 -4.274 1.00 96.56 112 TYR A N 1
ATOM 896 C CA . TYR A 1 112 ? 10.315 -0.397 -3.978 1.00 96.56 112 TYR A CA 1
ATOM 897 C C . TYR A 1 112 ? 9.712 0.010 -2.624 1.00 96.56 112 TYR A C 1
ATOM 899 O O . TYR A 1 112 ? 10.411 0.513 -1.744 1.00 96.56 112 TYR A O 1
ATOM 907 N N . GLN A 1 113 ? 8.432 -0.306 -2.403 1.00 96.31 113 GLN A N 1
ATOM 908 C CA . GLN A 1 113 ? 7.734 -0.014 -1.146 1.00 96.31 113 GLN A CA 1
ATOM 909 C C . GLN A 1 113 ? 8.435 -0.637 0.069 1.00 96.31 113 GLN A C 1
ATOM 911 O O . GLN A 1 113 ? 8.615 0.022 1.093 1.00 96.31 113 GLN A O 1
ATOM 916 N N . ARG A 1 114 ? 8.880 -1.897 -0.036 1.00 96.44 114 ARG A N 1
ATOM 917 C CA . ARG A 1 114 ? 9.603 -2.567 1.058 1.00 96.44 114 ARG A CA 1
ATOM 918 C C . ARG A 1 114 ? 10.925 -1.883 1.376 1.00 96.44 114 ARG A C 1
ATOM 920 O O . ARG A 1 114 ? 11.234 -1.716 2.552 1.00 96.44 114 ARG A O 1
ATOM 927 N N . GLU A 1 115 ? 11.683 -1.470 0.366 1.00 96.31 115 GLU A N 1
ATOM 928 C CA . GLU A 1 115 ? 12.942 -0.756 0.585 1.00 96.31 115 GLU A CA 1
ATOM 929 C C . GLU A 1 115 ? 12.717 0.604 1.247 1.00 96.31 115 GLU A C 1
ATOM 931 O O . GLU A 1 115 ? 13.403 0.932 2.216 1.00 96.31 115 GLU A O 1
ATOM 936 N N . ARG A 1 116 ? 11.721 1.369 0.784 1.00 95.31 116 ARG A N 1
ATOM 937 C CA . ARG A 1 116 ? 11.357 2.665 1.377 1.00 95.31 116 ARG A CA 1
ATOM 938 C C . ARG A 1 116 ? 10.947 2.520 2.837 1.00 95.31 116 ARG A C 1
ATOM 940 O O . ARG A 1 116 ? 11.466 3.243 3.685 1.00 95.31 116 ARG A O 1
ATOM 947 N N . VAL A 1 117 ? 10.086 1.549 3.147 1.00 96.00 117 VAL A N 1
ATOM 948 C CA . VAL A 1 117 ? 9.678 1.254 4.529 1.00 96.00 117 VAL A CA 1
ATOM 949 C C . VAL A 1 117 ? 10.879 0.828 5.370 1.00 96.00 117 VAL A C 1
ATOM 951 O O . VAL A 1 117 ? 11.056 1.341 6.470 1.00 96.00 117 VAL A O 1
ATOM 954 N N . ALA A 1 118 ? 11.745 -0.052 4.862 1.00 95.81 118 ALA A N 1
ATOM 955 C CA . ALA A 1 118 ? 12.929 -0.492 5.598 1.00 95.81 118 ALA A CA 1
ATOM 956 C C . ALA A 1 118 ? 13.880 0.675 5.918 1.00 95.81 118 ALA A C 1
ATOM 958 O O . ALA A 1 118 ? 14.361 0.779 7.047 1.00 95.81 118 ALA A O 1
ATOM 959 N N . ARG A 1 119 ? 14.122 1.578 4.956 1.00 95.75 119 ARG A N 1
ATOM 960 C CA . ARG A 1 119 ? 14.919 2.797 5.176 1.00 95.75 119 ARG A CA 1
ATOM 961 C C . ARG A 1 119 ? 14.255 3.717 6.202 1.00 95.75 119 ARG A C 1
ATOM 963 O O . ARG A 1 119 ? 14.925 4.152 7.134 1.00 95.75 119 ARG A O 1
ATOM 970 N N . ALA A 1 120 ? 12.951 3.959 6.071 1.00 94.69 120 ALA A N 1
ATOM 971 C CA . ALA A 1 120 ? 12.198 4.818 6.981 1.00 94.69 120 ALA A CA 1
ATOM 972 C C . ALA A 1 120 ? 12.196 4.285 8.422 1.00 94.69 120 ALA A C 1
ATOM 974 O O . ALA A 1 120 ? 12.420 5.050 9.353 1.00 94.69 120 ALA A O 1
ATOM 975 N N . VAL A 1 121 ? 12.012 2.974 8.612 1.00 95.06 121 VAL A N 1
ATOM 976 C CA . VAL A 1 121 ? 12.050 2.333 9.938 1.00 95.06 121 VAL A CA 1
ATOM 977 C C . VAL A 1 121 ? 13.426 2.482 10.581 1.00 95.06 121 VAL A C 1
ATOM 979 O O . VAL A 1 121 ? 13.513 2.832 11.755 1.00 95.06 121 VAL A O 1
ATOM 982 N N . ARG A 1 122 ? 14.506 2.263 9.820 1.00 97.31 122 ARG A N 1
ATOM 983 C CA . ARG A 1 122 ? 15.872 2.458 10.329 1.00 97.31 122 ARG A CA 1
ATOM 984 C C . ARG A 1 122 ? 16.111 3.909 10.734 1.00 97.31 122 ARG A C 1
ATOM 986 O O . ARG A 1 122 ? 16.545 4.147 11.853 1.00 97.31 122 ARG A O 1
ATOM 993 N N . ALA A 1 123 ? 15.771 4.860 9.863 1.00 95.44 123 ALA A N 1
ATOM 994 C CA . ALA A 1 123 ? 15.917 6.285 10.149 1.00 95.44 123 ALA A CA 1
ATOM 995 C C . ALA A 1 123 ? 15.108 6.707 11.388 1.00 95.44 123 ALA A C 1
ATOM 997 O O . ALA A 1 123 ? 15.624 7.413 12.251 1.00 95.44 123 ALA A O 1
ATOM 998 N N . ALA A 1 124 ? 13.870 6.222 11.518 1.00 93.94 124 ALA A N 1
ATOM 999 C CA . ALA A 1 124 ? 13.028 6.483 12.680 1.00 93.94 124 ALA A CA 1
ATOM 1000 C C . ALA A 1 124 ? 13.636 5.919 13.973 1.00 93.94 124 ALA A C 1
ATOM 1002 O O . ALA A 1 124 ? 13.611 6.590 15.002 1.00 93.94 124 ALA A O 1
ATOM 1003 N N . TYR A 1 125 ? 14.213 4.716 13.925 1.00 96.44 125 TYR A N 1
ATOM 1004 C CA . TYR A 1 125 ? 14.866 4.112 15.085 1.00 96.44 125 TYR A CA 1
ATOM 1005 C C . TYR A 1 125 ? 16.144 4.857 15.491 1.00 96.44 125 TYR A C 1
ATOM 1007 O O . TYR A 1 125 ? 16.361 5.094 16.677 1.00 96.44 125 TYR A O 1
ATOM 1015 N N . THR A 1 126 ? 16.959 5.289 14.527 1.00 97.00 126 THR A N 1
ATOM 1016 C CA . THR A 1 126 ? 18.128 6.137 14.800 1.00 97.00 126 THR A CA 1
ATOM 1017 C C . THR A 1 126 ? 17.712 7.453 15.458 1.00 97.00 126 THR A C 1
ATOM 1019 O O . THR A 1 126 ? 18.229 7.788 16.520 1.00 97.00 126 THR A O 1
ATOM 1022 N N . ALA A 1 127 ? 16.709 8.142 14.906 1.00 95.00 127 ALA A N 1
ATOM 1023 C CA . ALA A 1 127 ? 16.189 9.381 15.483 1.00 95.00 127 ALA A CA 1
ATOM 1024 C C . ALA A 1 127 ? 15.612 9.178 16.897 1.00 95.00 127 ALA A C 1
ATOM 1026 O O . ALA A 1 127 ? 15.754 10.038 17.763 1.00 95.00 127 ALA A O 1
ATOM 1027 N N . TYR A 1 128 ? 14.971 8.033 17.150 1.00 96.00 128 TYR A N 1
ATOM 1028 C CA . TYR A 1 128 ? 14.516 7.649 18.486 1.00 96.00 128 TYR A CA 1
ATOM 1029 C C . TYR A 1 128 ? 15.693 7.526 19.469 1.00 96.00 128 TYR A C 1
ATOM 1031 O O . TYR A 1 128 ? 15.661 8.135 20.536 1.00 96.00 128 TYR A O 1
ATOM 1039 N N . GLN A 1 129 ? 16.755 6.802 19.097 1.00 97.75 129 GLN A N 1
ATOM 1040 C CA . GLN A 1 129 ? 17.940 6.633 19.947 1.00 97.75 129 GLN A CA 1
ATOM 1041 C C . GLN A 1 129 ? 18.648 7.961 20.251 1.00 97.75 129 GLN A C 1
ATOM 1043 O O . GLN A 1 129 ? 19.149 8.154 21.357 1.00 97.75 129 GLN A O 1
ATOM 1048 N N . GLU A 1 130 ? 18.697 8.881 19.288 1.00 97.50 130 GLU A N 1
ATOM 1049 C CA . GLU A 1 130 ? 19.265 10.219 19.485 1.00 97.50 130 GLU A CA 1
ATOM 1050 C C . GLU A 1 130 ? 18.463 11.037 20.503 1.00 97.50 130 GLU A C 1
ATOM 1052 O O . GLU A 1 130 ? 19.056 11.665 21.379 1.00 97.50 130 GLU A O 1
ATOM 1057 N N . ARG A 1 131 ? 17.124 10.977 20.450 1.00 96.69 131 ARG A N 1
ATOM 1058 C CA . ARG A 1 131 ? 16.251 11.646 21.430 1.00 96.69 131 ARG A CA 1
ATOM 1059 C C . ARG A 1 131 ? 16.433 11.096 22.835 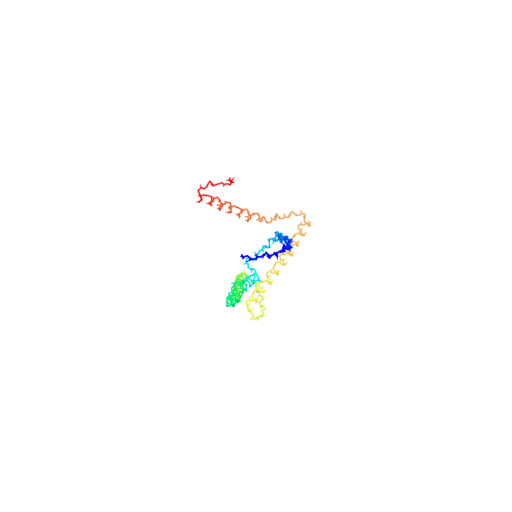1.00 96.69 131 ARG A C 1
ATOM 1061 O O . ARG A 1 131 ? 16.557 11.886 23.765 1.00 96.69 131 ARG A O 1
ATOM 1068 N N . GLU A 1 132 ? 16.501 9.771 22.971 1.00 97.19 132 GLU A N 1
ATOM 1069 C CA . GLU A 1 132 ? 16.775 9.107 24.252 1.00 97.19 132 GLU A CA 1
ATOM 1070 C C . GLU A 1 132 ? 18.102 9.591 24.847 1.00 97.19 132 GLU A C 1
ATOM 1072 O O . GLU A 1 132 ? 18.155 10.013 26.000 1.00 97.19 132 GLU A O 1
ATOM 1077 N N . ARG A 1 133 ? 19.170 9.622 24.039 1.00 97.25 133 ARG A N 1
ATOM 1078 C CA . ARG A 1 133 ? 20.488 10.112 24.480 1.00 97.25 133 ARG A CA 1
ATOM 1079 C C . ARG A 1 133 ? 20.477 11.593 24.853 1.00 97.25 133 ARG A C 1
ATOM 1081 O O . ARG A 1 133 ? 21.195 11.988 25.764 1.00 97.25 133 ARG A O 1
ATOM 1088 N N . ALA A 1 134 ? 19.687 12.401 24.154 1.00 97.00 134 ALA A N 1
ATOM 1089 C CA . ALA A 1 134 ? 19.559 13.831 24.407 1.00 97.00 134 ALA A CA 1
ATOM 1090 C C . ALA A 1 134 ? 18.563 14.173 25.534 1.00 97.00 134 ALA A C 1
ATOM 1092 O O . ALA A 1 134 ? 18.390 15.352 25.839 1.00 97.00 134 ALA A O 1
ATOM 1093 N N . GLY A 1 135 ? 17.874 13.183 26.120 1.00 96.88 135 GLY A N 1
ATOM 1094 C CA . GLY A 1 135 ? 16.807 13.412 27.100 1.00 96.88 135 GLY A CA 1
ATOM 1095 C C . GLY A 1 135 ? 15.620 14.205 26.537 1.00 96.88 135 GLY A C 1
ATOM 1096 O O . GLY A 1 135 ? 14.910 14.878 27.283 1.00 96.88 135 GLY A O 1
ATOM 1097 N N . GLN A 1 136 ? 15.423 14.180 25.217 1.00 95.81 136 GLN A N 1
ATOM 1098 C CA . GLN A 1 136 ? 14.358 14.930 24.562 1.00 95.81 136 GLN A CA 1
ATOM 1099 C C . GLN A 1 136 ? 13.033 14.164 24.628 1.00 95.81 136 GLN A C 1
ATOM 1101 O O . GLN A 1 136 ? 13.012 12.955 24.388 1.00 95.81 136 GLN A O 1
ATOM 1106 N N . PRO A 1 137 ? 11.903 14.852 24.867 1.00 91.19 137 PRO A N 1
ATOM 1107 C CA . PRO A 1 137 ? 10.598 14.216 24.802 1.00 91.19 137 PRO A CA 1
ATOM 1108 C C . PRO A 1 137 ? 10.304 13.718 23.380 1.00 91.19 137 PRO A C 1
ATOM 1110 O O . PRO A 1 137 ? 10.648 14.357 22.377 1.00 91.19 137 PRO A O 1
ATOM 1113 N N . HIS A 1 138 ? 9.637 12.567 23.292 1.00 87.31 138 HIS A N 1
ATOM 1114 C CA . HIS A 1 138 ? 9.175 12.024 22.017 1.00 87.31 138 HIS A CA 1
ATOM 1115 C C . HIS A 1 138 ? 8.018 12.852 21.460 1.00 87.31 138 HIS A C 1
ATOM 1117 O O . HIS A 1 138 ? 7.186 13.338 22.233 1.00 87.31 138 HIS A O 1
ATOM 1123 N N . PRO A 1 139 ? 7.927 13.010 20.127 1.00 84.75 139 PRO A N 1
ATOM 1124 C CA . PRO A 1 139 ? 6.767 13.646 19.530 1.00 84.75 139 PRO A CA 1
ATOM 1125 C C . PRO A 1 139 ? 5.503 12.865 19.917 1.00 84.75 139 PRO A C 1
ATOM 1127 O O . PRO A 1 139 ? 5.539 11.629 19.969 1.00 84.75 139 PRO A O 1
ATOM 1130 N N . PRO A 1 140 ? 4.378 13.552 20.176 1.00 80.19 140 PRO A N 1
ATOM 1131 C CA . PRO A 1 140 ? 3.118 12.870 20.419 1.00 80.19 140 PRO A CA 1
ATOM 1132 C C . PRO A 1 140 ? 2.817 11.965 19.223 1.00 80.19 140 PRO A C 1
ATOM 1134 O O . PRO A 1 140 ? 2.943 12.380 18.067 1.00 80.19 140 PRO A O 1
ATOM 1137 N N . GLY A 1 141 ? 2.453 10.709 19.496 1.00 75.00 141 GLY A N 1
ATOM 1138 C CA . GLY A 1 141 ? 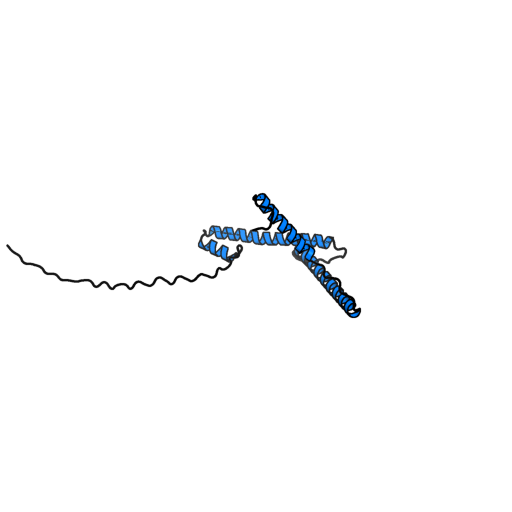2.084 9.771 18.441 1.00 75.00 141 GLY A CA 1
ATOM 1139 C C . GLY A 1 141 ? 1.002 10.391 17.561 1.00 75.00 141 GLY A C 1
ATOM 1140 O O . GLY A 1 141 ? 0.076 11.019 18.076 1.00 75.00 141 GLY A O 1
ATOM 1141 N N . SER A 1 142 ? 1.127 10.248 16.237 1.00 65.62 142 SER A N 1
ATOM 1142 C CA . SER A 1 142 ? 0.143 10.785 15.298 1.00 65.62 142 SER A CA 1
ATOM 1143 C C . SER A 1 142 ? -1.230 10.256 15.698 1.00 65.62 142 SER A C 1
ATOM 1145 O O . SER A 1 142 ? -1.496 9.055 15.575 1.00 65.62 142 SER A O 1
ATOM 1147 N N . ASN A 1 143 ? -2.078 11.130 16.231 1.00 56.22 143 ASN A N 1
ATOM 1148 C CA . ASN A 1 143 ? -3.397 10.767 16.710 1.00 56.22 143 ASN A CA 1
ATOM 1149 C C . ASN A 1 143 ? -4.231 10.284 15.514 1.00 56.22 143 ASN A C 1
ATOM 1151 O O . ASN A 1 143 ? -4.924 11.059 14.861 1.00 56.22 143 ASN A O 1
ATOM 1155 N N . ARG A 1 144 ? -4.228 8.968 15.252 1.00 56.75 144 ARG A N 1
ATOM 1156 C CA . ARG A 1 144 ? -5.216 8.308 14.378 1.00 56.75 144 ARG A CA 1
ATOM 1157 C C . ARG A 1 144 ? -6.656 8.515 14.875 1.00 56.75 144 ARG A C 1
ATOM 1159 O O . ARG A 1 144 ? -7.591 8.179 14.154 1.00 56.75 144 ARG A O 1
ATOM 1166 N N . ARG A 1 145 ? -6.831 9.101 16.070 1.00 54.72 145 ARG A N 1
ATOM 1167 C CA . ARG A 1 145 ? -8.108 9.577 16.613 1.00 54.72 145 ARG A CA 1
ATOM 1168 C C . ARG A 1 145 ? -8.916 10.390 15.607 1.00 54.72 145 ARG A C 1
ATOM 1170 O O . ARG A 1 145 ? -10.090 10.094 15.460 1.00 54.72 145 ARG A O 1
ATOM 1177 N N . GLY A 1 146 ? -8.295 11.271 14.817 1.00 61.28 146 GLY A N 1
ATOM 1178 C CA . GLY A 1 146 ? -9.046 12.115 13.876 1.00 61.28 146 GLY A CA 1
ATOM 1179 C C . GLY A 1 146 ? -9.825 11.344 12.800 1.00 61.28 146 GLY A C 1
ATOM 1180 O O . GLY A 1 146 ? -10.864 11.810 12.347 1.00 61.28 146 GLY A O 1
ATOM 1181 N N . GLY A 1 147 ? -9.367 10.151 12.400 1.00 67.94 147 GLY A N 1
ATOM 1182 C CA . GLY A 1 147 ? -10.095 9.306 11.445 1.00 67.94 147 GLY A CA 1
ATOM 1183 C C . GLY A 1 147 ? -11.233 8.518 12.094 1.00 67.94 147 GLY A C 1
ATOM 1184 O O . GLY A 1 147 ? -12.313 8.408 11.523 1.00 67.94 147 GLY A O 1
ATOM 1185 N N . ALA A 1 148 ? -11.001 7.997 13.301 1.00 73.06 148 ALA A N 1
ATOM 1186 C CA . ALA A 1 148 ? -12.016 7.267 14.057 1.00 73.06 148 ALA A CA 1
ATOM 1187 C C . ALA A 1 148 ? -13.139 8.191 14.555 1.00 73.06 148 ALA A C 1
ATOM 1189 O O . ALA A 1 148 ? -14.302 7.808 14.508 1.00 73.06 148 ALA A O 1
ATOM 1190 N N . GLU A 1 149 ? -12.795 9.408 14.982 1.00 76.44 149 GLU A N 1
ATOM 1191 C CA . GLU A 1 149 ? -13.746 10.443 15.397 1.00 76.44 149 GLU A CA 1
ATOM 1192 C C . GLU A 1 149 ? -14.594 10.908 14.210 1.00 76.44 149 GLU A C 1
ATOM 1194 O O . GLU A 1 149 ? -15.815 10.833 14.288 1.00 76.44 149 GLU A O 1
ATOM 1199 N N . ARG A 1 150 ? -13.978 11.238 13.063 1.00 79.38 150 ARG A N 1
ATOM 1200 C CA . ARG A 1 150 ? -14.729 11.574 11.837 1.00 79.38 150 ARG A CA 1
ATOM 1201 C C . ARG A 1 150 ? -15.679 10.463 11.403 1.00 79.38 150 ARG A C 1
ATOM 1203 O O . ARG A 1 150 ? -16.832 10.733 11.095 1.00 79.38 150 ARG A O 1
ATOM 1210 N N . TYR A 1 151 ? -15.217 9.214 11.415 1.00 80.75 151 TYR A N 1
ATOM 1211 C CA . TYR A 1 151 ? -16.062 8.072 11.071 1.00 80.75 151 TYR A CA 1
ATOM 1212 C C . TYR A 1 151 ? -17.221 7.890 12.062 1.00 80.75 151 TYR A C 1
ATOM 1214 O O . TYR A 1 151 ? -18.344 7.589 11.661 1.00 80.75 151 TYR A O 1
ATOM 1222 N N . ALA A 1 152 ? -16.972 8.087 13.359 1.00 85.81 152 ALA A N 1
ATOM 1223 C CA . ALA A 1 152 ? -18.018 8.040 14.374 1.00 85.81 152 ALA A CA 1
ATOM 1224 C C . ALA A 1 152 ? -19.055 9.157 14.172 1.00 85.81 152 ALA A C 1
ATOM 1226 O O . ALA A 1 152 ? -20.253 8.895 14.289 1.00 85.81 152 ALA A O 1
ATOM 1227 N N . ASP A 1 153 ? -18.617 10.366 13.825 1.00 88.38 153 ASP A N 1
ATOM 1228 C CA . ASP A 1 153 ? -19.497 11.502 13.545 1.00 88.38 153 ASP A CA 1
ATOM 1229 C C . ASP A 1 153 ? -20.342 11.273 12.283 1.00 88.38 153 ASP A C 1
ATOM 1231 O O . ASP A 1 153 ? -21.553 11.502 12.300 1.00 88.38 153 ASP A O 1
ATOM 1235 N N . GLU A 1 154 ? -19.745 10.738 11.215 1.00 91.94 154 GLU A N 1
ATOM 1236 C CA . GLU A 1 154 ? -20.456 10.359 9.987 1.00 91.94 154 GLU A CA 1
ATOM 1237 C C . GLU A 1 154 ? -21.531 9.296 10.255 1.00 91.94 154 GLU A C 1
ATOM 1239 O O . GLU A 1 154 ? -22.666 9.424 9.791 1.00 91.94 154 GLU A O 1
ATOM 1244 N N . GLN A 1 155 ? -21.207 8.273 11.051 1.00 94.88 155 GLN A N 1
ATOM 1245 C CA . GLN A 1 155 ? -22.162 7.229 11.429 1.00 94.88 155 GLN A CA 1
ATOM 1246 C C . GLN A 1 155 ? -23.299 7.778 12.292 1.00 94.88 155 GLN A C 1
ATOM 1248 O O . GLN A 1 155 ? -24.465 7.459 12.059 1.00 94.88 155 GLN A O 1
ATOM 1253 N N . ARG A 1 156 ? -22.986 8.654 13.255 1.00 94.75 156 ARG A N 1
ATOM 1254 C CA . ARG A 1 156 ? -24.003 9.341 14.062 1.00 94.75 156 ARG A CA 1
ATOM 1255 C C . ARG A 1 156 ? -24.947 10.152 13.180 1.00 94.75 156 ARG A C 1
ATOM 1257 O O . ARG A 1 156 ? -26.160 10.015 13.314 1.00 94.75 156 ARG A O 1
ATOM 1264 N N . ALA A 1 157 ? -24.411 10.935 12.247 1.00 95.50 157 ALA A N 1
ATOM 1265 C CA . ALA A 1 157 ? -25.214 11.725 11.319 1.00 95.50 157 ALA A CA 1
ATOM 1266 C C . ALA A 1 157 ? -26.109 10.843 10.430 1.00 95.50 157 ALA A C 1
ATOM 1268 O O . ALA A 1 157 ? -27.279 11.168 10.220 1.00 95.50 157 ALA A O 1
ATOM 1269 N N . ALA A 1 158 ? -25.592 9.711 9.945 1.00 95.44 158 ALA A N 1
ATOM 1270 C CA . ALA A 1 158 ? -26.359 8.765 9.138 1.00 95.44 158 ALA A CA 1
ATOM 1271 C C . ALA A 1 158 ? -27.524 8.135 9.921 1.00 95.44 158 ALA A C 1
ATOM 1273 O O . ALA A 1 158 ? -28.637 8.067 9.400 1.00 95.44 158 ALA A O 1
ATOM 1274 N N . ILE A 1 159 ? -27.292 7.731 11.176 1.00 95.38 159 ILE A N 1
A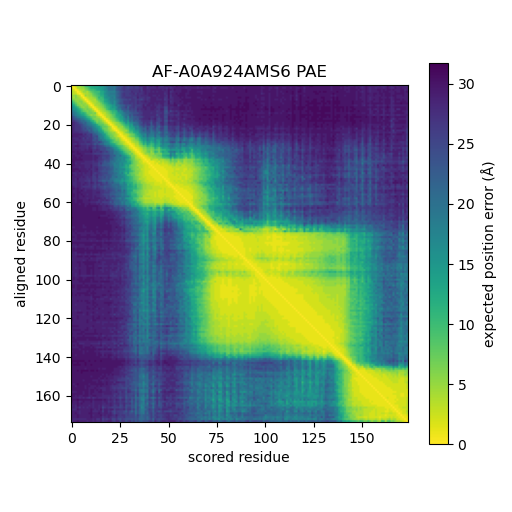TOM 1275 C CA . ILE A 1 159 ? -28.326 7.154 12.051 1.00 95.38 159 ILE A CA 1
ATOM 1276 C C . ILE A 1 159 ? -29.440 8.171 12.316 1.00 95.38 159 ILE A C 1
ATOM 1278 O O . ILE A 1 159 ? -30.612 7.869 12.097 1.00 95.38 159 ILE A O 1
ATOM 1282 N N . LEU A 1 160 ? -29.083 9.394 12.723 1.00 96.88 160 LEU A N 1
ATOM 1283 C CA . LEU A 1 160 ? -30.063 10.449 13.002 1.00 96.88 160 LEU A CA 1
ATOM 1284 C C . LEU A 1 160 ? -30.873 10.819 11.752 1.00 96.88 160 LEU A C 1
ATOM 1286 O O . LEU A 1 160 ? -32.087 11.002 11.831 1.00 96.88 160 LEU A O 1
ATOM 1290 N N . ARG A 1 161 ? -30.227 10.868 10.579 1.00 95.94 161 ARG A N 1
ATOM 1291 C CA . ARG A 1 161 ? -30.910 11.100 9.299 1.00 95.94 161 ARG A CA 1
ATOM 1292 C C . ARG A 1 161 ? -31.864 9.960 8.943 1.00 95.94 161 ARG A C 1
ATOM 1294 O O . ARG A 1 161 ? -32.957 10.224 8.452 1.00 95.94 161 ARG A O 1
ATOM 1301 N N . GLY A 1 162 ? -31.475 8.711 9.198 1.00 95.50 162 GLY A N 1
ATOM 1302 C CA . GLY A 1 162 ? -32.341 7.546 9.014 1.00 95.50 162 GLY A CA 1
ATOM 1303 C C . GLY A 1 162 ? -33.614 7.634 9.857 1.00 95.50 162 GLY A C 1
ATOM 1304 O O . GLY A 1 162 ? -34.703 7.412 9.336 1.00 95.50 162 GLY A O 1
ATOM 1305 N N . ARG A 1 163 ? -33.487 8.056 11.121 1.00 95.50 163 ARG A N 1
ATOM 1306 C CA . ARG A 1 163 ? -34.624 8.267 12.034 1.00 95.50 163 ARG A CA 1
ATOM 1307 C C . ARG A 1 163 ? -35.559 9.373 11.559 1.00 95.50 163 ARG A C 1
ATOM 1309 O O . ARG A 1 163 ? -36.760 9.146 11.461 1.00 95.50 163 ARG A O 1
ATOM 1316 N N . GLN A 1 164 ? -35.014 10.520 11.150 1.00 95.44 164 GLN A N 1
ATOM 1317 C CA . GLN A 1 164 ? -35.817 11.605 10.569 1.00 95.44 164 GLN A CA 1
ATOM 1318 C C . GLN A 1 164 ? -36.616 11.145 9.345 1.00 95.44 164 GLN A C 1
ATOM 1320 O O . GLN A 1 164 ? -37.790 11.480 9.212 1.00 95.44 164 GLN A O 1
ATOM 1325 N N . LEU A 1 165 ? -35.997 10.358 8.459 1.00 95.06 165 LEU A N 1
ATOM 1326 C CA . LEU A 1 165 ? -36.671 9.804 7.281 1.00 95.06 165 LEU A CA 1
ATOM 1327 C C . LEU A 1 165 ? -37.758 8.779 7.644 1.00 95.06 165 LEU A C 1
ATOM 1329 O O . LEU A 1 165 ? -38.713 8.627 6.888 1.00 95.06 165 LEU A O 1
ATOM 1333 N N . ALA A 1 166 ? -37.632 8.109 8.791 1.00 94.56 166 ALA A N 1
ATOM 1334 C CA . AL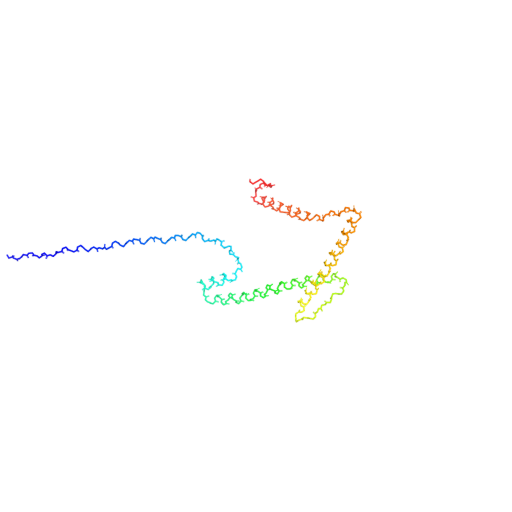A A 1 166 ? -38.638 7.200 9.339 1.00 94.56 166 ALA A CA 1
ATOM 1335 C C . ALA A 1 166 ? -39.748 7.914 10.142 1.00 94.56 166 ALA A C 1
ATOM 1337 O O . ALA A 1 166 ? -40.684 7.260 10.595 1.00 94.56 166 ALA A O 1
ATOM 1338 N N . GLY A 1 167 ? -39.667 9.239 10.317 1.00 95.94 167 GLY A N 1
ATOM 1339 C CA . GLY A 1 167 ? -40.596 10.013 11.149 1.00 95.94 167 GLY A CA 1
ATOM 1340 C C . GLY A 1 167 ? -40.327 9.917 12.657 1.00 95.94 167 GLY A C 1
ATOM 1341 O O . GLY A 1 167 ? -41.148 10.373 13.450 1.00 95.94 167 GLY A O 1
ATOM 1342 N N . GLU A 1 168 ? -39.191 9.345 13.061 1.00 94.75 168 GLU A N 1
ATOM 1343 C CA . GLU A 1 168 ? -38.747 9.262 14.454 1.00 94.75 168 GLU A CA 1
ATOM 1344 C C . GLU A 1 168 ? -37.976 10.531 14.882 1.00 94.75 168 GLU A C 1
ATOM 1346 O O . GLU A 1 168 ? -37.365 11.206 14.042 1.00 94.75 168 GLU A O 1
ATOM 1351 N N . PRO A 1 169 ? -37.943 10.862 16.190 1.00 94.75 169 PRO A N 1
ATOM 1352 C CA . PRO A 1 169 ? -37.108 11.940 16.713 1.00 94.75 169 PRO A CA 1
ATOM 1353 C C . PRO A 1 169 ? -35.624 11.757 16.362 1.00 94.75 169 PRO A C 1
ATOM 1355 O O . PRO A 1 169 ? -35.064 10.659 16.440 1.00 94.75 169 PRO A O 1
ATOM 1358 N N . ALA A 1 170 ? -34.971 12.862 15.994 1.00 92.25 170 ALA A N 1
ATOM 1359 C CA . ALA A 1 170 ? -33.556 12.913 15.626 1.00 92.25 170 ALA A CA 1
ATOM 1360 C C . ALA A 1 170 ? -32.644 12.897 16.864 1.00 92.25 170 ALA A C 1
ATOM 1362 O O . ALA A 1 170 ? -31.855 13.816 17.087 1.00 92.25 170 ALA A O 1
ATOM 1363 N N . ASP A 1 171 ? -32.761 11.851 17.670 1.00 94.38 171 ASP A N 1
ATOM 1364 C CA . ASP A 1 171 ? -31.968 11.629 18.870 1.00 94.38 171 ASP A CA 1
ATOM 1365 C C . ASP A 1 171 ? -31.480 10.175 18.970 1.00 94.38 171 ASP A C 1
ATOM 1367 O O . ASP A 1 171 ? -31.789 9.325 18.133 1.00 94.38 171 ASP A O 1
ATOM 1371 N N . PHE A 1 172 ? -30.668 9.904 19.993 1.00 90.31 172 PHE A N 1
ATOM 1372 C CA . PHE A 1 172 ? -30.185 8.562 20.328 1.00 90.31 172 PHE A CA 1
ATOM 1373 C C . PHE A 1 172 ? -30.969 7.941 21.495 1.00 90.31 172 PHE A C 1
ATOM 1375 O O . PHE A 1 172 ? -30.427 7.110 22.223 1.00 90.31 172 PHE A O 1
ATOM 1382 N N . ASN A 1 173 ? -32.222 8.360 21.699 1.00 87.62 173 ASN A N 1
ATOM 1383 C CA . ASN A 1 173 ? -33.102 7.749 22.688 1.00 87.62 173 ASN A CA 1
ATOM 1384 C C . ASN A 1 173 ? -33.783 6.535 22.035 1.00 87.62 173 ASN A C 1
ATOM 1386 O O . ASN A 1 173 ? -34.605 6.689 21.127 1.00 87.62 173 ASN A O 1
ATOM 1390 N N . PHE A 1 174 ? -33.374 5.334 22.448 1.00 73.75 174 PHE A N 1
ATOM 1391 C CA . PHE A 1 174 ? -33.900 4.055 21.959 1.00 73.75 174 PHE A CA 1
ATOM 1392 C C . PHE A 1 174 ? -34.981 3.505 22.885 1.00 73.75 174 PHE A C 1
ATOM 1394 O O . PHE A 1 174 ? -34.832 3.677 24.117 1.00 73.75 174 PHE A O 1
#

Secondary structure (DSSP, 8-state):
-------------------PPPPPPPPP--------TT-HHHHHHHHHHHS-HHHHHHHHHHHHHHHHHHHHHHHHHHHHHHHHHHHT-SS--PPPP-SSHHHHHHHHHHHHHHHHHHHHHHHHHHHHHHHHHTTPPPPPP--THHHHHHHHHHHHHHHHHHHHHTT--SSS--

Mean predicted aligned error: 18.37 Å

pLDDT: mean 78.68, std 17.27, range [37.44, 97.75]

Radius of gyration: 37.96 Å; Cα contacts (8 Å, |Δi|>4): 49; chains: 1; bounding box: 105×102×46 Å

Sequence (174 aa):
YGERPSQRADHAQNRPVVAGAAPPATPGPLPFRRLAPDDPTLTETLLRRFEPPETLQYYRALDYGTTKRKKHGKLSHRVRRAVEDLEAVEELVPIRAAPDWREAVVAAWRHYQRERVARAVRAAYTAYQERERAGQPHPPGSNRRGGAERYADEQRAAILRGRQLAGEPADFNF